Protein AF-A0A950XSL0-F1 (afdb_monomer)

Solvent-accessible surface area (backbone atoms only — not comparable to full-atom values): 6951 Å² total; per-residue (Å²): 138,83,83,81,83,80,80,68,86,77,62,70,39,74,51,75,53,70,83,86,64,52,46,35,38,38,40,38,42,70,36,77,85,45,85,96,57,61,76,88,73,63,60,53,39,33,39,41,37,40,22,84,81,56,29,34,23,40,36,40,39,40,34,64,85,73,72,36,38,37,39,37,36,24,54,71,49,18,66,32,47,90,46,97,53,40,79,65,38,66,77,38,70,66,33,55,53,58,40,48,52,53,50,55,32,56,76,72,68,48,87,52,79,65,52,48,73,51,76,94

Radius of gyration: 15.22 Å; Cα contacts (8 Å, |Δi|>4): 200; chains: 1; bounding box: 36×26×42 Å

Structure (mmCIF, N/CA/C/O backbone):
data_AF-A0A950XSL0-F1
#
_entry.id   AF-A0A950XSL0-F1
#
loop_
_atom_site.group_PDB
_atom_site.id
_atom_site.type_symbol
_atom_site.label_atom_id
_atom_site.label_alt_id
_atom_site.label_comp_id
_atom_site.label_asym_id
_atom_site.label_entity_id
_atom_site.label_seq_id
_atom_site.pdbx_PDB_ins_code
_atom_site.Cartn_x
_atom_site.Cartn_y
_atom_site.Cartn_z
_atom_site.occupancy
_atom_site.B_iso_or_equiv
_atom_site.auth_seq_id
_atom_site.auth_comp_id
_atom_site.auth_asym_id
_atom_site.auth_atom_id
_atom_site.pdbx_PDB_model_num
ATOM 1 N N . MET A 1 1 ? 18.934 1.899 -23.555 1.00 37.41 1 MET A N 1
ATOM 2 C CA . MET A 1 1 ? 18.779 3.187 -22.858 1.00 37.41 1 MET A CA 1
ATOM 3 C C . MET A 1 1 ? 17.815 3.981 -23.713 1.00 37.41 1 MET A C 1
ATOM 5 O O . MET A 1 1 ? 18.238 4.508 -24.732 1.00 37.41 1 MET A O 1
ATOM 9 N N . TYR A 1 2 ? 16.516 3.863 -23.440 1.00 38.88 2 TYR A N 1
ATOM 10 C CA . TYR A 1 2 ? 15.513 4.602 -24.199 1.00 38.88 2 TYR A CA 1
ATOM 11 C C . TYR A 1 2 ? 15.223 5.892 -23.454 1.00 38.88 2 TYR A C 1
ATOM 13 O O . TYR A 1 2 ? 14.853 5.873 -22.283 1.00 38.88 2 TYR A O 1
ATOM 21 N N . ASP A 1 3 ? 15.510 6.970 -24.167 1.00 43.84 3 ASP A N 1
ATOM 22 C CA . ASP A 1 3 ? 15.214 8.350 -23.841 1.00 43.84 3 ASP A CA 1
ATOM 23 C C . ASP A 1 3 ? 13.693 8.502 -23.759 1.00 43.84 3 ASP A C 1
ATOM 25 O O . ASP A 1 3 ? 12.991 8.324 -24.754 1.00 43.84 3 ASP A O 1
ATOM 29 N N . THR A 1 4 ? 13.171 8.775 -22.569 1.00 47.84 4 THR A N 1
ATOM 30 C CA . THR A 1 4 ? 11.837 9.358 -22.397 1.00 47.84 4 THR A CA 1
ATOM 31 C C . THR A 1 4 ? 12.033 10.850 -22.140 1.00 47.84 4 THR A C 1
ATOM 33 O O . THR A 1 4 ? 11.758 11.325 -21.041 1.00 47.84 4 THR A O 1
ATOM 36 N N . ASP A 1 5 ? 12.598 11.566 -23.115 1.00 50.69 5 ASP A N 1
ATOM 37 C CA . ASP A 1 5 ? 12.962 12.990 -22.995 1.00 50.69 5 ASP A CA 1
ATOM 38 C C . ASP A 1 5 ? 11.954 13.921 -23.690 1.00 50.69 5 ASP A C 1
ATOM 40 O O . ASP A 1 5 ? 12.258 15.053 -24.059 1.00 50.69 5 ASP A O 1
ATOM 44 N N . ASP A 1 6 ? 10.709 13.464 -23.834 1.00 49.66 6 ASP A N 1
ATOM 45 C CA . ASP A 1 6 ? 9.615 14.287 -24.363 1.00 49.66 6 ASP A CA 1
ATOM 46 C C . ASP A 1 6 ? 8.892 15.045 -23.229 1.00 49.66 6 ASP A C 1
ATOM 48 O O . ASP A 1 6 ? 8.034 15.891 -23.476 1.00 49.66 6 ASP A O 1
ATOM 52 N N . GLY A 1 7 ? 9.222 14.755 -21.961 1.00 55.59 7 GLY A N 1
ATOM 53 C CA . GLY A 1 7 ? 8.625 15.408 -20.790 1.00 55.59 7 GLY A CA 1
ATOM 54 C C . GLY A 1 7 ? 7.132 15.116 -20.581 1.00 55.59 7 GLY A C 1
ATOM 55 O O . GLY A 1 7 ? 6.514 15.710 -19.693 1.00 55.59 7 GLY A O 1
ATOM 56 N N . GLU A 1 8 ? 6.538 14.215 -21.367 1.00 64.62 8 GLU A N 1
ATOM 57 C CA . GLU A 1 8 ? 5.137 13.831 -21.224 1.00 64.62 8 GLU A CA 1
ATOM 58 C C . GLU A 1 8 ? 4.944 12.855 -20.048 1.00 64.62 8 GLU A C 1
ATOM 60 O O . GLU A 1 8 ? 5.725 11.914 -19.876 1.00 64.62 8 GLU A O 1
ATOM 65 N N . PRO A 1 9 ? 3.905 13.045 -19.211 1.00 68.38 9 PRO A N 1
ATOM 66 C CA . PRO A 1 9 ? 3.592 12.109 -18.141 1.00 68.38 9 PRO A CA 1
ATOM 67 C C . PRO A 1 9 ? 3.286 10.716 -18.702 1.00 68.38 9 PRO A C 1
ATOM 69 O O . PRO A 1 9 ? 2.314 10.538 -19.435 1.00 68.38 9 PRO A O 1
ATOM 72 N N . VAL A 1 10 ? 4.073 9.715 -18.306 1.00 73.94 10 VAL A N 1
ATOM 73 C CA . VAL A 1 10 ? 3.762 8.313 -18.602 1.00 73.94 10 VAL A CA 1
ATOM 74 C C . VAL A 1 10 ? 2.670 7.848 -17.637 1.00 73.94 10 VAL A C 1
ATOM 76 O O . VAL A 1 10 ? 2.861 7.939 -16.417 1.00 73.94 10 VAL A O 1
ATOM 79 N N . PRO A 1 11 ? 1.518 7.371 -18.135 1.00 79.31 11 PRO A N 1
ATOM 80 C CA . PRO A 1 11 ? 0.504 6.816 -17.263 1.00 79.31 11 PRO A CA 1
ATOM 81 C C . PRO A 1 11 ? 1.002 5.522 -16.615 1.00 79.31 11 PRO A C 1
ATOM 83 O O . PRO A 1 11 ? 1.470 4.605 -17.289 1.00 79.31 11 PRO A O 1
ATOM 86 N N . MET A 1 12 ? 0.843 5.449 -15.298 1.00 81.38 12 MET A N 1
ATOM 87 C CA . MET A 1 12 ? 1.159 4.268 -14.502 1.00 81.38 12 MET A CA 1
ATOM 88 C C . MET A 1 12 ? -0.132 3.663 -13.961 1.00 81.38 12 MET A C 1
ATOM 90 O O . MET A 1 12 ? -1.049 4.389 -13.572 1.00 81.38 12 MET A O 1
ATOM 94 N N . GLU A 1 13 ? -0.165 2.344 -13.887 1.00 88.44 13 GLU A N 1
ATOM 95 C CA . GLU A 1 13 ? -1.203 1.553 -13.244 1.00 88.44 13 GLU A CA 1
ATOM 96 C C . GLU A 1 13 ? -0.645 0.954 -11.948 1.00 88.44 13 GLU A C 1
ATOM 98 O O . GLU A 1 13 ? 0.539 0.624 -11.855 1.00 88.44 13 GLU A O 1
ATOM 103 N N . ILE A 1 14 ? -1.490 0.854 -10.925 1.00 92.31 14 ILE A N 1
ATOM 104 C CA . ILE A 1 14 ? -1.206 0.067 -9.727 1.00 92.31 14 ILE A CA 1
ATOM 105 C C . ILE A 1 14 ? -2.380 -0.875 -9.506 1.00 92.31 14 ILE A C 1
ATOM 107 O O . ILE A 1 14 ? -3.524 -0.437 -9.379 1.00 92.31 14 ILE A O 1
ATOM 111 N N . GLU A 1 15 ? -2.089 -2.167 -9.483 1.00 94.50 15 GLU A N 1
ATOM 112 C CA . GLU A 1 15 ? -3.078 -3.214 -9.279 1.00 94.50 15 GLU A CA 1
ATOM 113 C C . GLU A 1 15 ? -2.967 -3.750 -7.854 1.00 94.50 15 GLU A C 1
ATOM 115 O O . GLU A 1 15 ? -1.867 -3.925 -7.326 1.00 94.50 15 GLU A O 1
ATOM 120 N N . PHE A 1 16 ? -4.115 -4.021 -7.237 1.00 96.56 16 PHE A N 1
ATOM 121 C CA . PHE A 1 16 ? -4.212 -4.612 -5.910 1.00 96.56 16 PHE A CA 1
ATOM 122 C C . PHE A 1 16 ? -4.920 -5.960 -5.984 1.00 96.56 16 PHE A C 1
ATOM 124 O O . PHE A 1 16 ? -5.967 -6.092 -6.612 1.00 96.56 16 PHE A O 1
ATOM 131 N N . THR A 1 17 ? -4.398 -6.948 -5.260 1.00 97.31 17 THR A N 1
ATOM 132 C CA . THR A 1 17 ? -5.131 -8.175 -4.933 1.00 97.31 17 THR A CA 1
ATOM 133 C C . THR A 1 17 ? -5.431 -8.176 -3.439 1.00 97.31 17 THR A C 1
ATOM 135 O O . THR A 1 17 ? -4.517 -8.198 -2.610 1.00 97.31 17 THR A O 1
ATOM 138 N N . TRP A 1 18 ? -6.718 -8.137 -3.099 1.00 97.19 18 TRP A N 1
ATOM 139 C CA . TRP A 1 18 ? -7.219 -8.067 -1.728 1.00 97.19 18 TRP A CA 1
ATOM 140 C C . TRP A 1 18 ? -8.299 -9.122 -1.491 1.00 97.19 18 TRP A C 1
ATOM 142 O O . TRP A 1 18 ? -9.173 -9.326 -2.330 1.00 97.19 18 TRP A O 1
ATOM 152 N N . ASP A 1 19 ? -8.237 -9.789 -0.341 1.00 94.75 19 ASP A N 1
ATOM 153 C CA . ASP A 1 19 ? -9.098 -10.918 0.033 1.00 94.75 19 ASP A CA 1
ATOM 154 C C . ASP A 1 19 ? -10.168 -10.557 1.080 1.00 94.75 19 ASP A C 1
ATOM 156 O O . ASP A 1 19 ? -10.811 -11.442 1.645 1.00 94.75 19 ASP A O 1
ATOM 160 N N . GLY A 1 20 ? -10.356 -9.265 1.366 1.00 94.50 20 GLY A N 1
ATOM 161 C CA . GLY A 1 20 ? -11.212 -8.790 2.459 1.00 94.50 20 GLY A CA 1
ATOM 162 C C . GLY A 1 20 ? -10.482 -8.638 3.800 1.00 94.50 20 GLY A C 1
ATOM 163 O O . GLY A 1 20 ? -11.072 -8.183 4.779 1.00 94.50 20 GLY A O 1
ATOM 164 N N . GLY A 1 21 ? -9.207 -9.030 3.876 1.00 94.94 21 GLY A N 1
ATOM 165 C CA . GLY A 1 21 ? -8.405 -9.003 5.093 1.00 94.94 21 GLY A CA 1
ATOM 166 C C . GLY A 1 21 ? -7.721 -7.664 5.387 1.00 94.94 21 GLY A C 1
ATOM 167 O O . GLY A 1 21 ? -8.073 -6.601 4.885 1.00 94.94 21 GLY A O 1
ATOM 168 N N . THR A 1 22 ? -6.676 -7.724 6.215 1.00 96.56 22 THR A N 1
ATOM 169 C CA . THR A 1 22 ? -5.830 -6.559 6.560 1.00 96.56 22 THR A CA 1
ATOM 170 C C . THR A 1 22 ? -4.507 -6.552 5.798 1.00 96.56 22 THR A C 1
ATOM 172 O O . THR A 1 22 ? -3.509 -5.994 6.260 1.00 96.56 22 THR A O 1
ATOM 175 N N . THR A 1 23 ? -4.484 -7.234 4.657 1.00 97.56 23 THR A N 1
ATOM 176 C CA . THR A 1 23 ? -3.312 -7.412 3.806 1.00 97.56 23 THR A CA 1
ATOM 177 C C . THR A 1 23 ? -3.718 -7.379 2.345 1.00 97.56 23 THR A C 1
ATOM 179 O O . THR A 1 23 ? -4.743 -7.952 1.996 1.00 97.56 23 THR A O 1
ATOM 182 N N . ALA A 1 24 ? -2.897 -6.780 1.490 1.00 98.00 24 ALA A N 1
ATOM 183 C CA . ALA A 1 24 ? -3.047 -6.858 0.039 1.00 98.00 24 ALA A CA 1
ATOM 184 C C . ALA A 1 24 ? -1.674 -7.009 -0.617 1.00 98.00 24 ALA A C 1
ATOM 186 O O . ALA A 1 24 ? -0.684 -6.464 -0.119 1.00 98.00 24 ALA A O 1
ATOM 187 N N . THR A 1 25 ? -1.615 -7.721 -1.737 1.00 98.12 25 THR A N 1
ATOM 188 C CA . THR A 1 25 ? -0.468 -7.645 -2.649 1.00 98.12 25 THR A CA 1
ATOM 189 C C . THR A 1 25 ? -0.727 -6.576 -3.695 1.00 98.12 25 THR A C 1
ATOM 191 O O . THR A 1 25 ? -1.881 -6.262 -3.996 1.00 98.12 25 THR A O 1
ATOM 194 N N . TRP A 1 26 ? 0.340 -6.006 -4.237 1.00 96.69 26 TRP A N 1
ATOM 195 C CA . TRP A 1 26 ? 0.244 -4.967 -5.251 1.00 96.69 26 TRP A CA 1
ATOM 196 C C . TRP A 1 26 ? 1.389 -5.070 -6.257 1.00 96.69 26 TRP A C 1
ATOM 198 O O . TRP A 1 26 ? 2.461 -5.594 -5.942 1.00 96.69 26 TRP A O 1
ATOM 208 N N . ALA A 1 27 ? 1.151 -4.548 -7.455 1.00 94.50 27 ALA A N 1
ATOM 209 C CA . ALA A 1 27 ? 2.156 -4.364 -8.494 1.00 94.50 27 ALA A CA 1
ATOM 210 C C . ALA A 1 27 ? 1.920 -3.021 -9.193 1.00 94.50 27 ALA A C 1
ATOM 212 O O . ALA A 1 27 ? 0.772 -2.622 -9.392 1.00 94.50 27 ALA A O 1
ATOM 213 N N . GLN A 1 28 ? 2.995 -2.314 -9.534 1.00 89.94 28 GLN A N 1
ATOM 214 C CA . GLN A 1 28 ? 2.953 -1.066 -10.289 1.00 89.94 28 GLN A CA 1
ATOM 215 C C . GLN A 1 28 ? 3.599 -1.279 -11.654 1.00 89.94 28 GLN A C 1
ATOM 217 O O . GLN A 1 28 ? 4.761 -1.663 -11.719 1.00 89.94 28 GLN A O 1
ATOM 222 N N . ASP A 1 29 ? 2.900 -0.932 -12.729 1.00 86.56 29 ASP A N 1
ATOM 223 C CA . ASP A 1 29 ? 3.446 -1.019 -14.083 1.00 86.56 29 ASP A CA 1
ATOM 224 C C . ASP A 1 29 ? 3.027 0.182 -14.945 1.00 86.56 29 ASP A C 1
ATOM 226 O O . ASP A 1 29 ? 2.218 1.023 -14.543 1.00 86.56 29 ASP A O 1
ATOM 230 N N . ILE A 1 30 ? 3.609 0.296 -16.133 1.00 78.94 30 ILE A N 1
ATOM 231 C CA . ILE A 1 30 ? 3.150 1.204 -17.180 1.00 78.94 30 ILE A CA 1
ATOM 232 C C . ILE A 1 30 ? 1.757 0.750 -17.616 1.00 78.94 30 ILE A C 1
ATOM 234 O O . ILE A 1 30 ? 1.517 -0.440 -17.823 1.00 78.94 30 ILE A O 1
ATOM 238 N N . TRP A 1 31 ? 0.833 1.699 -17.792 1.00 73.38 31 TRP A N 1
ATOM 239 C CA . TRP A 1 31 ? -0.516 1.364 -18.242 1.00 73.38 31 TRP A CA 1
ATOM 240 C C . TRP A 1 31 ? -0.442 0.603 -19.577 1.00 73.38 31 TRP A C 1
ATOM 242 O O . TRP A 1 31 ? 0.122 1.099 -20.555 1.00 73.38 31 TRP A O 1
ATOM 252 N N . TRP A 1 32 ? -1.037 -0.592 -19.632 1.00 66.25 32 TRP A N 1
ATOM 253 C CA . TRP A 1 32 ? -0.996 -1.511 -20.776 1.00 66.25 32 TRP A CA 1
ATOM 254 C C . TRP A 1 32 ? -1.402 -0.899 -22.129 1.00 66.25 32 TRP A C 1
ATOM 256 O O . TRP A 1 32 ? -0.993 -1.402 -23.173 1.00 66.25 32 TRP A O 1
ATOM 266 N N . ASN A 1 33 ? -2.204 0.172 -22.132 1.00 69.31 33 ASN A N 1
ATOM 267 C CA . ASN A 1 33 ? -2.655 0.864 -23.344 1.00 69.31 33 ASN A CA 1
ATOM 268 C C . ASN A 1 33 ? -1.749 2.048 -23.741 1.00 69.31 33 ASN A C 1
ATOM 270 O O . ASN A 1 33 ? -2.136 2.891 -24.553 1.00 69.31 33 ASN A O 1
ATOM 274 N N . THR A 1 34 ? -0.556 2.155 -23.155 1.00 66.81 34 THR A N 1
ATOM 275 C CA . THR A 1 34 ? 0.411 3.196 -23.515 1.00 66.81 34 THR A CA 1
ATOM 276 C C . THR A 1 34 ? 0.978 2.903 -24.909 1.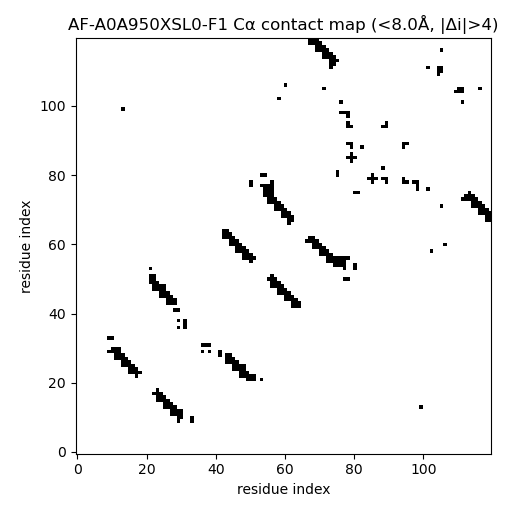00 66.81 34 THR A C 1
ATOM 278 O O . THR A 1 34 ? 1.560 1.835 -25.119 1.00 66.81 34 THR A O 1
ATOM 281 N N . PRO A 1 35 ? 0.833 3.821 -25.885 1.00 62.56 35 PRO A N 1
ATOM 282 C CA . PRO A 1 35 ? 1.361 3.620 -27.229 1.00 62.56 35 PRO A CA 1
ATOM 283 C C . PRO A 1 35 ? 2.868 3.338 -27.201 1.00 62.56 35 PRO A C 1
ATOM 285 O O . PRO A 1 35 ? 3.611 3.996 -26.479 1.00 62.56 35 PRO A O 1
ATOM 288 N N . ASN A 1 36 ? 3.324 2.389 -28.022 1.00 63.22 36 ASN A N 1
ATOM 289 C CA . ASN A 1 36 ? 4.740 2.027 -28.199 1.00 63.22 36 ASN A CA 1
ATOM 290 C C . ASN A 1 36 ? 5.461 1.436 -26.968 1.00 63.22 36 ASN A C 1
ATOM 292 O O . ASN A 1 36 ? 6.675 1.243 -27.026 1.00 63.22 36 ASN A O 1
ATOM 296 N N . GLN A 1 37 ? 4.750 1.099 -25.891 1.00 60.41 37 GLN A N 1
ATOM 297 C CA . GLN A 1 37 ? 5.303 0.378 -24.742 1.00 60.41 37 GLN A CA 1
ATOM 298 C C . GLN A 1 37 ? 4.887 -1.094 -24.825 1.00 60.41 37 GLN A C 1
ATOM 300 O O . GLN A 1 37 ? 3.718 -1.405 -25.045 1.00 60.41 37 GLN A O 1
ATOM 305 N N . SER A 1 38 ? 5.844 -2.015 -24.694 1.00 56.66 38 SER A N 1
ATOM 306 C CA . SER A 1 38 ? 5.544 -3.445 -24.572 1.00 56.66 38 SER A CA 1
ATOM 307 C C . SER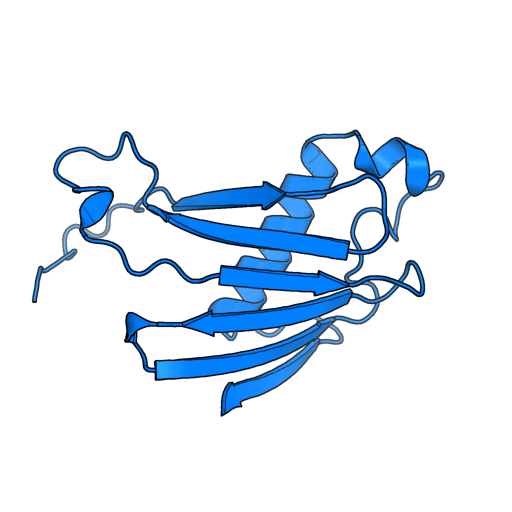 A 1 38 ? 5.350 -3.776 -23.092 1.00 56.66 38 SER A C 1
ATOM 309 O O . SER A 1 38 ? 6.330 -3.680 -22.351 1.00 56.66 38 SER A O 1
ATOM 311 N N . PRO A 1 39 ? 4.162 -4.236 -22.655 1.00 53.03 39 PRO A N 1
ATOM 312 C CA . PRO A 1 39 ? 3.946 -4.689 -21.276 1.00 53.03 39 PRO A CA 1
ATOM 313 C C . PRO A 1 39 ? 4.868 -5.851 -20.880 1.00 53.03 39 PRO A C 1
ATOM 315 O O . PRO A 1 39 ? 5.149 -6.066 -19.715 1.00 53.03 39 PRO A O 1
ATOM 318 N N . ALA A 1 40 ? 5.381 -6.607 -21.857 1.00 53.03 40 ALA A N 1
ATOM 319 C CA . ALA A 1 40 ? 6.331 -7.693 -21.619 1.00 53.03 40 ALA A CA 1
ATOM 320 C C . ALA A 1 40 ? 7.781 -7.211 -21.402 1.00 53.03 40 ALA A C 1
ATOM 322 O O . ALA A 1 40 ? 8.688 -8.037 -21.315 1.00 53.03 40 ALA A O 1
ATOM 323 N N . SER A 1 41 ? 8.022 -5.896 -21.401 1.00 57.53 41 SER A N 1
ATOM 324 C CA . SER A 1 41 ? 9.353 -5.299 -21.252 1.00 57.53 41 SER A CA 1
ATOM 325 C C . SER A 1 41 ? 9.568 -4.607 -19.901 1.00 57.53 41 SER A C 1
ATOM 327 O O . SER A 1 41 ? 10.624 -4.000 -19.721 1.00 57.53 41 SER A O 1
ATOM 329 N N . SER A 1 42 ? 8.602 -4.672 -18.983 1.00 65.56 42 SER A N 1
ATOM 330 C CA . SER A 1 42 ? 8.708 -4.131 -17.628 1.00 65.56 42 SER A CA 1
ATOM 331 C C . SER A 1 42 ? 9.161 -5.210 -16.638 1.00 65.56 42 SER A C 1
ATOM 333 O O . SER A 1 42 ? 8.783 -6.379 -16.746 1.00 65.56 42 SER A O 1
ATOM 335 N N . ALA A 1 43 ? 9.970 -4.822 -15.649 1.00 74.50 43 ALA A N 1
ATOM 336 C CA . ALA A 1 43 ? 10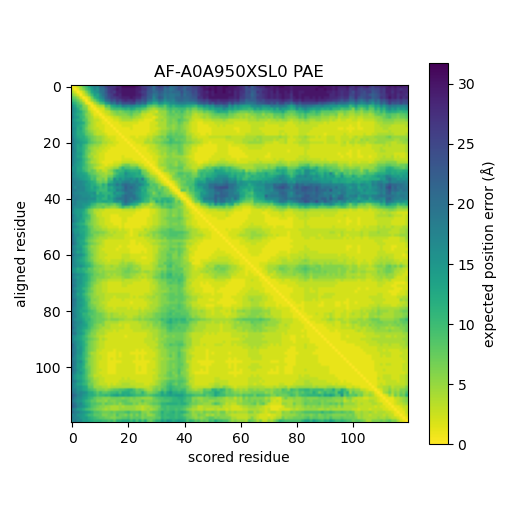.135 -5.579 -14.412 1.00 74.50 43 ALA A CA 1
ATOM 337 C C . ALA A 1 43 ? 9.464 -4.770 -13.284 1.00 74.50 43 ALA A C 1
ATOM 339 O O . ALA A 1 43 ? 10.134 -4.024 -12.563 1.00 74.50 43 ALA A O 1
ATOM 340 N N . PRO A 1 44 ? 8.120 -4.824 -13.197 1.00 84.94 44 PRO A N 1
ATOM 341 C CA . PRO A 1 44 ? 7.351 -3.887 -12.392 1.00 84.94 44 PRO A CA 1
ATOM 342 C C . PRO A 1 44 ? 7.726 -3.980 -10.909 1.00 84.94 44 PRO A C 1
ATOM 344 O O . PRO A 1 44 ? 7.900 -5.090 -10.398 1.00 84.94 44 PRO A O 1
ATOM 347 N N . PRO A 1 45 ? 7.807 -2.850 -10.183 1.00 90.94 45 PRO A N 1
ATOM 348 C CA . PRO A 1 45 ? 7.788 -2.863 -8.729 1.00 90.94 45 PRO A CA 1
ATOM 349 C C . PRO A 1 45 ? 6.587 -3.648 -8.203 1.00 90.94 45 PRO A C 1
ATOM 351 O O . PRO A 1 45 ? 5.453 -3.424 -8.633 1.00 90.94 45 PRO A O 1
ATOM 354 N N . TYR A 1 46 ? 6.811 -4.527 -7.233 1.00 95.44 46 TYR A N 1
ATOM 355 C CA . TYR A 1 46 ? 5.738 -5.281 -6.587 1.00 95.44 46 TYR A CA 1
ATOM 356 C C . TYR A 1 46 ? 5.995 -5.452 -5.099 1.00 95.44 46 TYR A C 1
ATOM 358 O O . TYR A 1 46 ? 7.095 -5.213 -4.596 1.00 95.44 46 TYR A O 1
ATOM 366 N N . GLY A 1 47 ? 4.968 -5.889 -4.378 1.00 96.75 47 GLY A N 1
ATOM 367 C CA . GLY A 1 47 ? 5.111 -6.167 -2.965 1.00 96.75 47 GLY A CA 1
ATOM 368 C C . GLY A 1 47 ? 3.815 -6.516 -2.260 1.00 96.75 47 GLY A C 1
ATOM 369 O O . GLY A 1 47 ? 2.822 -6.943 -2.854 1.00 96.75 47 GLY A O 1
ATOM 370 N N . TRP A 1 48 ? 3.836 -6.326 -0.946 1.00 97.94 48 TRP A N 1
ATOM 371 C CA . TRP A 1 48 ? 2.673 -6.506 -0.090 1.00 97.94 48 TRP A CA 1
ATOM 372 C C . TRP A 1 48 ? 2.543 -5.351 0.889 1.00 97.94 48 TRP A C 1
ATOM 374 O O . TRP A 1 48 ? 3.512 -4.671 1.230 1.00 97.94 48 TRP A O 1
ATOM 384 N N . ALA A 1 49 ? 1.320 -5.130 1.349 1.00 97.94 49 ALA A N 1
ATOM 385 C CA . ALA A 1 49 ? 1.020 -4.193 2.408 1.00 97.94 49 ALA A CA 1
ATOM 386 C C . ALA A 1 49 ? 0.170 -4.861 3.490 1.00 97.94 49 ALA A C 1
ATOM 388 O O . ALA A 1 49 ? -0.635 -5.748 3.208 1.00 97.94 49 ALA A O 1
ATOM 389 N N . SER A 1 50 ? 0.369 -4.446 4.739 1.00 97.94 50 SER A N 1
ATOM 390 C CA . SER A 1 50 ? -0.308 -4.984 5.919 1.00 97.94 50 SER A CA 1
ATOM 391 C C . SER A 1 50 ? -0.690 -3.863 6.878 1.00 97.94 50 SER A C 1
ATOM 393 O O . SER A 1 50 ? 0.169 -3.090 7.302 1.00 97.94 50 SER A O 1
ATOM 395 N N . TRP A 1 51 ? -1.952 -3.836 7.300 1.00 96.94 51 TRP A N 1
ATOM 396 C CA . TRP A 1 51 ? -2.520 -2.864 8.241 1.00 96.94 51 TRP A CA 1
ATOM 397 C C . TRP A 1 51 ? -3.274 -3.548 9.388 1.00 96.94 51 TRP A C 1
ATOM 399 O O . TRP A 1 51 ? -4.389 -3.186 9.757 1.00 96.94 51 TRP A O 1
ATOM 409 N N . ARG A 1 52 ? -2.654 -4.565 9.999 1.00 95.06 52 ARG A N 1
ATOM 410 C CA . ARG A 1 52 ? -3.262 -5.385 11.068 1.00 95.06 52 ARG A CA 1
ATOM 411 C C . ARG A 1 52 ? -3.795 -4.599 12.268 1.00 95.06 52 ARG A C 1
ATOM 413 O O . ARG A 1 52 ? -4.721 -5.063 12.921 1.00 95.06 52 ARG A O 1
ATOM 420 N N . ASN A 1 53 ? -3.214 -3.439 12.578 1.00 92.81 53 ASN A N 1
ATOM 421 C CA . ASN A 1 53 ? -3.682 -2.578 13.669 1.00 92.81 53 ASN A CA 1
ATOM 422 C C . ASN A 1 53 ? -4.777 -1.580 13.234 1.00 92.81 53 ASN A C 1
ATOM 424 O O . ASN A 1 53 ? -5.152 -0.728 14.035 1.00 92.81 53 ASN A O 1
ATOM 428 N N . ARG A 1 54 ? -5.256 -1.672 11.982 1.00 92.81 54 ARG A N 1
ATOM 429 C CA . ARG A 1 54 ? -6.267 -0.808 11.345 1.00 92.81 54 ARG A CA 1
ATOM 430 C C . ARG A 1 54 ? -5.921 0.689 11.298 1.00 92.81 54 ARG A C 1
ATOM 432 O O . ARG A 1 54 ? -6.783 1.504 10.999 1.00 92.81 54 ARG A O 1
ATOM 439 N N . LYS A 1 55 ? -4.673 1.062 11.588 1.00 94.75 55 LYS A N 1
ATOM 440 C CA . LYS A 1 55 ? -4.240 2.463 11.676 1.00 94.75 55 LYS A CA 1
ATOM 441 C C . LYS A 1 55 ? -2.990 2.731 10.855 1.00 94.75 55 LYS A C 1
ATOM 443 O O . LYS A 1 55 ? -2.961 3.638 10.035 1.00 94.75 55 LYS A O 1
ATOM 448 N N . ASP A 1 56 ? -1.955 1.938 11.071 1.00 96.56 56 ASP A N 1
ATOM 449 C CA . ASP A 1 56 ? -0.690 2.072 10.368 1.00 96.56 56 ASP A CA 1
ATOM 450 C C . ASP A 1 56 ? -0.628 1.047 9.245 1.00 96.56 56 ASP A C 1
ATOM 452 O O . ASP A 1 56 ? -1.229 -0.026 9.333 1.00 96.56 56 ASP A O 1
ATOM 456 N N . VAL A 1 57 ? 0.165 1.345 8.222 1.00 97.38 57 VAL A N 1
ATOM 457 C CA . VAL A 1 57 ? 0.501 0.368 7.187 1.00 97.38 57 VAL A CA 1
ATOM 458 C C . VAL A 1 57 ? 1.993 0.079 7.196 1.00 97.38 57 VAL A C 1
ATOM 460 O O . VAL A 1 57 ? 2.812 0.986 7.341 1.00 97.38 57 VAL A O 1
ATOM 463 N N . LEU A 1 58 ? 2.333 -1.197 7.040 1.00 97.69 58 LEU A N 1
ATOM 464 C CA . LEU A 1 58 ? 3.654 -1.661 6.641 1.00 97.69 58 LEU A CA 1
ATOM 465 C C . LEU A 1 58 ? 3.582 -2.093 5.177 1.00 97.69 58 LEU A C 1
ATOM 467 O O . LEU A 1 58 ? 2.740 -2.916 4.831 1.00 97.69 58 LEU A O 1
ATOM 471 N N . ILE A 1 59 ? 4.462 -1.547 4.351 1.00 97.06 59 ILE A N 1
ATOM 472 C CA . ILE A 1 59 ? 4.622 -1.849 2.931 1.00 97.06 59 ILE A CA 1
ATOM 473 C C . ILE A 1 59 ? 5.992 -2.500 2.783 1.00 97.06 59 ILE A C 1
ATOM 475 O O . ILE A 1 59 ? 6.979 -1.932 3.242 1.00 97.06 59 ILE A O 1
ATOM 479 N N . ALA A 1 60 ? 6.061 -3.660 2.147 1.00 96.75 60 ALA A N 1
ATOM 480 C CA . ALA A 1 60 ? 7.308 -4.246 1.672 1.00 96.75 60 ALA A CA 1
ATOM 481 C C . ALA A 1 60 ? 7.294 -4.241 0.145 1.00 96.75 60 ALA A C 1
ATOM 483 O O . ALA A 1 60 ? 6.229 -4.429 -0.449 1.00 96.75 60 ALA A O 1
ATOM 484 N N . TYR A 1 61 ? 8.448 -4.008 -0.471 1.00 94.88 61 TYR A N 1
ATOM 485 C CA . TYR A 1 61 ? 8.571 -3.880 -1.918 1.00 94.88 61 TYR A CA 1
ATOM 486 C C . TYR A 1 61 ? 9.872 -4.475 -2.446 1.00 94.88 61 TYR A C 1
ATOM 488 O O . TYR A 1 61 ? 10.895 -4.489 -1.755 1.00 94.88 61 TYR A O 1
ATOM 496 N N . GLU A 1 62 ? 9.816 -4.884 -3.706 1.00 94.12 62 GLU A N 1
ATOM 497 C CA . GLU A 1 62 ? 10.954 -5.273 -4.532 1.00 94.12 62 GLU A CA 1
ATOM 498 C C . GLU A 1 62 ? 10.963 -4.383 -5.785 1.00 94.12 62 GLU A C 1
ATOM 500 O O . GLU A 1 62 ? 9.911 -4.092 -6.364 1.00 94.12 62 GLU A O 1
ATOM 505 N N . LEU A 1 63 ? 12.148 -3.913 -6.176 1.00 90.19 63 LEU A N 1
ATOM 506 C CA . LEU A 1 63 ? 12.417 -3.142 -7.392 1.00 90.19 63 LEU A CA 1
ATOM 507 C C . LEU A 1 63 ? 13.360 -3.979 -8.272 1.00 90.19 63 LEU A C 1
ATOM 509 O O . LEU A 1 63 ? 14.578 -3.793 -8.194 1.00 90.19 63 LEU A O 1
ATOM 513 N N . PRO A 1 64 ? 12.834 -4.916 -9.085 1.00 86.69 64 PRO A N 1
ATOM 514 C CA . PRO A 1 64 ? 13.658 -5.923 -9.756 1.00 86.69 64 PRO A CA 1
ATOM 515 C C . PRO A 1 64 ? 14.728 -5.327 -10.676 1.00 86.69 64 PRO A C 1
ATOM 517 O O . PRO A 1 64 ? 15.864 -5.793 -10.680 1.00 86.69 64 PRO A O 1
ATOM 520 N N . ASP A 1 65 ? 14.399 -4.249 -11.394 1.00 84.94 65 ASP A N 1
ATOM 521 C CA . ASP A 1 65 ? 15.335 -3.555 -12.292 1.00 84.94 65 ASP A CA 1
ATOM 522 C C . ASP A 1 65 ? 16.529 -2.915 -11.568 1.00 84.94 65 ASP A C 1
ATOM 524 O O . ASP A 1 65 ? 17.554 -2.624 -12.187 1.00 84.94 65 ASP A O 1
ATOM 528 N N . LEU A 1 66 ? 16.400 -2.676 -10.262 1.00 84.75 66 LEU A N 1
ATOM 529 C CA . LEU A 1 66 ? 17.435 -2.064 -9.434 1.00 84.75 66 LEU A CA 1
ATOM 530 C C . LEU A 1 66 ? 18.107 -3.063 -8.487 1.00 84.75 66 LEU A C 1
ATOM 532 O O . LEU A 1 66 ? 19.059 -2.673 -7.817 1.00 84.75 66 LEU A O 1
ATOM 536 N N . ASP A 1 67 ? 17.624 -4.3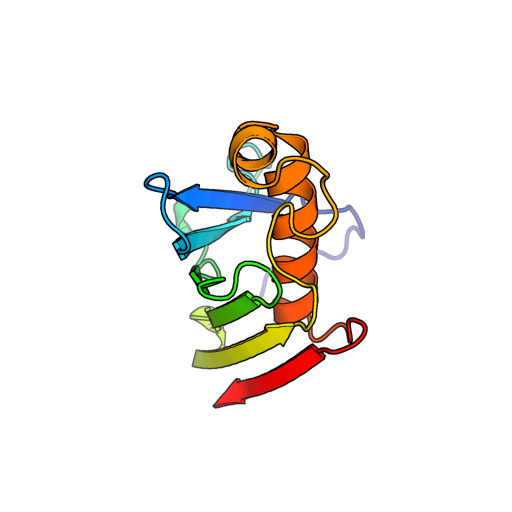09 -8.423 1.00 87.44 67 ASP A N 1
ATOM 537 C CA . ASP A 1 67 ? 18.013 -5.299 -7.406 1.00 87.44 67 ASP A CA 1
ATOM 538 C C . ASP A 1 67 ? 17.893 -4.736 -5.972 1.00 87.44 67 ASP A C 1
ATOM 540 O O . ASP A 1 67 ? 18.723 -4.991 -5.104 1.00 87.4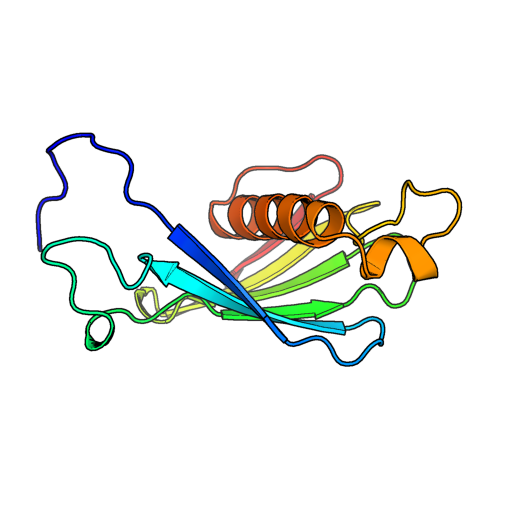4 67 ASP A O 1
ATOM 544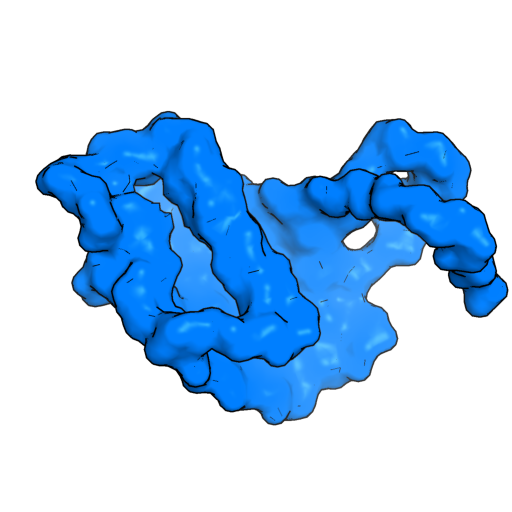 N N . VAL A 1 68 ? 16.868 -3.904 -5.737 1.00 88.25 68 VAL A N 1
ATOM 545 C CA . VAL A 1 68 ? 16.618 -3.240 -4.447 1.00 88.25 68 VAL A CA 1
ATOM 546 C C . VAL A 1 68 ? 15.377 -3.826 -3.802 1.00 88.25 68 VAL A C 1
ATOM 548 O O . VAL A 1 68 ? 14.305 -3.849 -4.405 1.00 88.25 68 VAL A O 1
ATOM 551 N N . ASN A 1 69 ? 15.496 -4.186 -2.527 1.00 93.00 69 ASN A N 1
ATOM 552 C CA . ASN A 1 69 ? 14.361 -4.579 -1.698 1.00 93.00 69 ASN A CA 1
ATOM 553 C C . ASN A 1 69 ? 14.222 -3.615 -0.524 1.00 93.00 69 ASN A C 1
ATOM 555 O O . ASN A 1 69 ? 15.195 -3.010 -0.069 1.00 93.00 69 ASN A O 1
ATOM 559 N N . GLY A 1 70 ? 13.017 -3.456 0.005 1.00 93.75 70 GLY A N 1
ATOM 560 C CA . GL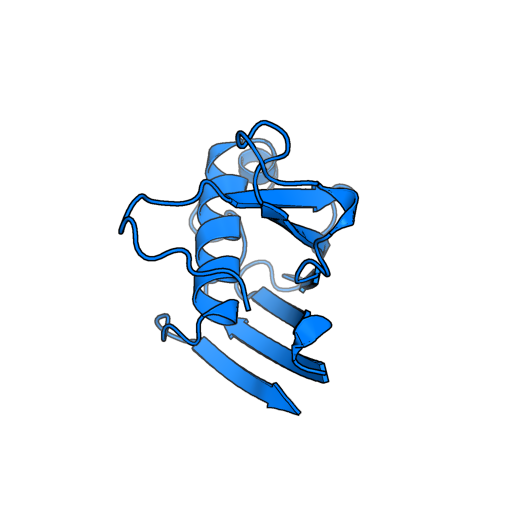Y A 1 70 ? 12.825 -2.536 1.113 1.00 93.75 70 GLY A CA 1
ATOM 561 C C . GLY A 1 70 ? 11.474 -2.629 1.785 1.00 93.75 70 GLY A C 1
ATOM 562 O O . GLY A 1 70 ? 10.611 -3.439 1.442 1.00 93.75 70 GLY A O 1
ATOM 563 N N . TRP A 1 71 ? 11.309 -1.776 2.786 1.00 95.81 71 TRP A N 1
ATOM 564 C CA . TRP A 1 71 ? 10.041 -1.588 3.462 1.00 95.81 71 TRP A CA 1
ATOM 565 C C . TRP A 1 71 ? 9.839 -0.134 3.878 1.00 95.81 71 TRP A C 1
ATOM 567 O O . TRP A 1 71 ? 10.787 0.619 4.104 1.00 95.81 71 TRP A O 1
ATOM 577 N N . ALA A 1 72 ? 8.574 0.243 4.021 1.00 95.56 72 ALA A N 1
ATOM 578 C CA . ALA A 1 72 ? 8.140 1.505 4.592 1.00 95.56 72 ALA A CA 1
ATOM 579 C C . ALA A 1 72 ? 6.984 1.265 5.567 1.00 95.56 72 ALA A C 1
ATOM 581 O O . ALA A 1 72 ? 6.031 0.551 5.263 1.00 95.56 72 ALA A O 1
ATOM 582 N N . ARG A 1 73 ? 7.049 1.874 6.747 1.00 96.19 73 ARG A N 1
ATOM 583 C CA . ARG A 1 73 ? 5.921 1.999 7.670 1.00 96.19 73 ARG A CA 1
ATOM 584 C C . ARG A 1 73 ? 5.398 3.424 7.602 1.00 96.19 73 ARG A C 1
ATOM 586 O O . ARG A 1 73 ? 6.190 4.353 7.718 1.00 96.19 73 ARG A O 1
ATOM 593 N N . ILE A 1 74 ? 4.086 3.588 7.480 1.00 95.69 74 ILE A N 1
ATOM 594 C CA . ILE A 1 74 ? 3.418 4.894 7.495 1.00 95.69 74 ILE A CA 1
ATOM 595 C C . ILE A 1 74 ? 2.420 4.902 8.655 1.00 95.69 74 ILE A C 1
ATOM 597 O O . ILE A 1 74 ? 1.441 4.146 8.651 1.00 95.69 74 ILE A O 1
ATOM 601 N N . GLU A 1 75 ? 2.678 5.735 9.662 1.00 95.00 75 GLU A N 1
ATOM 602 C CA . GLU A 1 75 ? 1.752 5.947 10.780 1.00 95.00 75 GLU A CA 1
ATOM 603 C C . GLU A 1 75 ? 0.455 6.608 10.298 1.00 95.00 75 GLU A C 1
ATOM 605 O O . GLU A 1 75 ? 0.494 7.582 9.548 1.00 95.00 75 GLU A O 1
ATOM 610 N N . GLY A 1 76 ? -0.707 6.067 10.683 1.00 93.88 76 GLY A N 1
ATOM 611 C CA . GLY A 1 76 ? -1.992 6.527 10.123 1.00 93.88 76 GLY A CA 1
ATOM 612 C C . GLY A 1 76 ? -2.133 6.274 8.611 1.00 93.88 76 GLY A C 1
ATOM 613 O O . GLY A 1 76 ? -2.960 6.886 7.938 1.00 93.88 76 GLY A O 1
ATOM 614 N N . GLY A 1 77 ? -1.267 5.431 8.042 1.00 94.12 77 GLY A N 1
ATOM 615 C CA . GLY A 1 77 ? -1.201 5.174 6.611 1.00 94.12 77 GLY A CA 1
ATOM 616 C C . GLY A 1 77 ? -2.142 4.081 6.115 1.00 94.12 77 GLY A C 1
ATOM 617 O O . GLY A 1 77 ? -2.227 3.907 4.898 1.00 94.12 77 GLY A O 1
ATOM 618 N N . ALA A 1 78 ? -2.830 3.363 7.009 1.00 96.50 78 ALA A N 1
ATOM 619 C CA . ALA A 1 78 ? -3.742 2.292 6.623 1.00 96.50 78 ALA A CA 1
ATOM 620 C C . ALA A 1 78 ? -4.851 2.800 5.678 1.00 96.50 78 ALA A C 1
ATOM 622 O O . ALA A 1 78 ? -5.240 3.974 5.740 1.00 96.50 78 ALA A O 1
ATOM 623 N N . PRO A 1 79 ? -5.336 1.948 4.760 1.00 95.88 79 PRO A N 1
ATOM 624 C CA . PRO A 1 79 ? -6.495 2.292 3.951 1.00 95.88 79 PRO A CA 1
ATOM 625 C C . PRO A 1 79 ? -7.710 2.486 4.868 1.00 95.88 79 PRO A C 1
ATOM 627 O O . PRO A 1 79 ? -7.853 1.784 5.869 1.00 95.88 79 PRO A O 1
ATOM 630 N N . ALA A 1 80 ? -8.535 3.485 4.549 1.00 94.50 80 ALA A N 1
ATOM 631 C CA . ALA A 1 80 ? -9.760 3.829 5.274 1.00 94.50 80 ALA A CA 1
ATOM 632 C C . ALA A 1 80 ? -9.617 4.123 6.789 1.00 94.50 80 ALA A C 1
ATOM 634 O O . ALA A 1 80 ? -10.615 4.204 7.499 1.00 94.50 80 ALA A O 1
ATOM 635 N N . SER A 1 81 ? -8.404 4.334 7.317 1.00 92.69 81 SER A N 1
ATOM 636 C CA . SER A 1 81 ? -8.197 4.543 8.764 1.00 92.69 81 SER A CA 1
ATOM 637 C C . SER A 1 81 ? -8.769 5.850 9.316 1.00 92.69 81 SER A C 1
ATOM 639 O O . SER A 1 81 ? -8.869 6.017 10.529 1.00 92.69 81 SER A O 1
ATOM 641 N N . ASP A 1 82 ? -9.066 6.801 8.438 1.00 90.44 82 ASP A N 1
ATOM 642 C CA . ASP A 1 82 ? -9.658 8.104 8.740 1.00 90.44 82 ASP A CA 1
ATOM 643 C C . ASP A 1 82 ? -11.182 8.131 8.536 1.00 90.44 82 ASP A C 1
ATOM 645 O O . ASP A 1 82 ? -11.798 9.189 8.664 1.00 90.44 82 ASP A O 1
ATOM 649 N N . LYS A 1 83 ? -11.788 6.986 8.210 1.00 90.81 83 LYS A N 1
ATOM 650 C CA . LYS A 1 83 ? -13.218 6.850 7.930 1.00 90.81 83 LYS A CA 1
ATOM 651 C C . LYS A 1 83 ? -13.985 6.433 9.180 1.00 90.81 83 LYS A C 1
ATOM 653 O O . LYS A 1 83 ? -13.460 5.724 10.036 1.00 90.81 83 LYS A O 1
ATOM 658 N N . ASP A 1 84 ? -15.247 6.851 9.249 1.00 90.31 84 ASP A N 1
ATOM 659 C CA . ASP A 1 84 ? -16.150 6.497 10.351 1.00 90.31 84 ASP A CA 1
ATOM 660 C C . ASP A 1 84 ? -16.469 4.991 10.372 1.00 90.31 84 ASP A C 1
ATOM 662 O O . ASP A 1 84 ? -16.548 4.395 11.447 1.00 90.31 84 ASP A O 1
ATOM 666 N N . ASP A 1 85 ? -16.592 4.373 9.190 1.00 92.50 85 ASP A N 1
ATOM 667 C CA . ASP A 1 85 ? -16.692 2.922 9.003 1.00 92.50 85 ASP A CA 1
ATOM 668 C C . ASP A 1 85 ? -15.553 2.430 8.090 1.00 92.50 85 ASP A C 1
ATOM 670 O O . ASP A 1 85 ? -15.682 2.431 6.862 1.00 92.50 85 ASP A O 1
ATOM 674 N N . PRO A 1 86 ? -14.400 2.047 8.671 1.00 89.56 86 PRO A N 1
ATOM 675 C CA . PRO A 1 86 ? -13.260 1.587 7.893 1.00 89.56 86 PRO A CA 1
ATOM 676 C C . PRO A 1 86 ? -13.531 0.311 7.098 1.00 89.56 86 PRO A C 1
ATOM 678 O O . PRO A 1 86 ? -12.897 0.122 6.068 1.00 89.56 86 PRO A O 1
ATOM 681 N N . ASP A 1 87 ? -14.427 -0.568 7.561 1.00 90.75 87 ASP A N 1
ATOM 682 C CA . ASP A 1 87 ? -14.648 -1.867 6.919 1.00 90.75 87 ASP A CA 1
ATOM 683 C C . ASP A 1 87 ? -15.519 -1.703 5.650 1.00 90.75 87 ASP A C 1
ATOM 685 O O . ASP A 1 87 ? -15.231 -2.341 4.635 1.00 90.75 87 ASP A O 1
ATOM 689 N N . ASP A 1 88 ? -16.515 -0.805 5.657 1.00 94.44 88 ASP A N 1
ATOM 690 C CA . ASP A 1 88 ? -17.318 -0.467 4.463 1.00 94.44 88 ASP A CA 1
ATOM 691 C C . ASP A 1 88 ? -16.526 0.380 3.452 1.00 94.44 88 ASP A C 1
ATOM 693 O O . ASP A 1 88 ? -16.529 0.108 2.250 1.00 94.44 88 ASP A O 1
ATOM 697 N N . ALA A 1 89 ? -15.736 1.342 3.939 1.00 95.31 89 ALA A N 1
ATOM 698 C CA . ALA A 1 89 ? -14.939 2.220 3.084 1.00 95.31 89 ALA A CA 1
ATOM 699 C C . ALA A 1 89 ? -13.866 1.478 2.263 1.00 95.31 89 ALA A C 1
ATOM 701 O O . ALA A 1 89 ? -13.398 1.997 1.249 1.00 95.31 89 ALA A O 1
ATOM 702 N N . MET A 1 90 ? -13.482 0.254 2.641 1.00 95.88 90 MET A N 1
ATOM 703 C CA . MET A 1 90 ? -12.607 -0.597 1.822 1.00 95.88 90 MET A CA 1
ATOM 704 C C . MET A 1 90 ? -13.241 -1.016 0.485 1.00 95.88 90 MET A C 1
ATOM 706 O O . MET A 1 90 ? -12.514 -1.393 -0.434 1.00 95.88 90 MET A O 1
ATOM 710 N N . TYR A 1 91 ? -14.567 -0.953 0.350 1.00 95.62 91 TYR A N 1
ATOM 711 C CA . TYR A 1 91 ? -15.269 -1.233 -0.906 1.00 95.62 91 TYR A CA 1
ATOM 712 C C . TYR A 1 91 ? -15.417 0.011 -1.797 1.00 95.62 91 TYR A C 1
ATOM 714 O O . TYR A 1 91 ? -15.849 -0.108 -2.946 1.00 95.62 91 TYR A O 1
ATOM 722 N N . GLU A 1 92 ? -15.020 1.191 -1.310 1.00 95.94 92 GLU A N 1
ATOM 723 C CA . GLU A 1 92 ? -14.987 2.427 -2.093 1.00 95.94 92 GLU A CA 1
ATOM 724 C C . GLU A 1 92 ? -13.722 2.473 -2.974 1.00 95.94 92 GLU A C 1
ATOM 726 O O . GLU A 1 92 ? -12.602 2.342 -2.462 1.00 95.94 92 GLU A O 1
ATOM 731 N N . PRO A 1 93 ? -13.842 2.700 -4.297 1.00 95.25 93 PRO A N 1
ATOM 732 C CA . PRO A 1 93 ? -12.684 2.832 -5.183 1.00 95.25 93 PRO A CA 1
ATOM 733 C C . PRO A 1 93 ? -11.698 3.924 -4.747 1.00 95.25 93 PRO A C 1
ATOM 735 O O . PRO A 1 93 ? -10.484 3.757 -4.891 1.00 95.25 93 PRO A O 1
ATOM 738 N N . GLU A 1 94 ? -12.192 5.030 -4.184 1.00 95.94 94 GLU A N 1
ATOM 739 C CA . GLU A 1 94 ? -11.360 6.139 -3.711 1.00 95.94 94 GLU A CA 1
ATOM 740 C C . GLU A 1 94 ? -10.352 5.703 -2.639 1.00 95.94 94 GLU A C 1
ATOM 742 O O . GLU A 1 94 ? -9.218 6.187 -2.636 1.00 95.94 94 GLU A O 1
ATOM 747 N N . THR A 1 95 ? -10.718 4.751 -1.774 1.00 96.50 95 THR A N 1
ATOM 748 C CA . THR A 1 95 ? -9.824 4.217 -0.736 1.00 96.50 95 THR A CA 1
ATOM 749 C C . THR A 1 95 ? -8.574 3.596 -1.351 1.00 96.50 95 THR A C 1
ATOM 751 O O . THR A 1 95 ? -7.457 3.854 -0.894 1.00 96.50 95 THR A O 1
ATOM 754 N N . TRP A 1 96 ? -8.739 2.831 -2.429 1.00 96.44 96 TRP A N 1
ATOM 755 C CA . TRP A 1 96 ? -7.635 2.179 -3.135 1.00 96.44 96 TRP A CA 1
ATOM 756 C C . TRP A 1 96 ? -6.781 3.164 -3.925 1.00 96.44 96 TRP A C 1
ATOM 758 O O . TRP A 1 96 ? -5.558 3.026 -3.957 1.00 96.44 96 TRP A O 1
ATOM 768 N N . VAL A 1 97 ? -7.394 4.204 -4.496 1.00 95.25 97 VAL A N 1
ATOM 769 C CA . VAL A 1 97 ? -6.662 5.284 -5.173 1.00 95.25 97 VAL A CA 1
ATOM 770 C C . VAL A 1 97 ? -5.760 6.030 -4.189 1.00 95.25 97 VAL A C 1
ATOM 772 O O . VAL A 1 97 ? -4.569 6.212 -4.456 1.00 95.25 97 VAL A O 1
ATOM 775 N N . GLU A 1 98 ? -6.289 6.439 -3.034 1.00 95.44 98 GLU A N 1
ATOM 776 C CA . GLU A 1 98 ? -5.492 7.123 -2.009 1.00 95.44 98 GLU A CA 1
ATOM 777 C C . GLU A 1 98 ? -4.416 6.211 -1.421 1.00 95.44 98 GLU A C 1
ATOM 779 O O . GLU A 1 98 ? -3.287 6.646 -1.172 1.00 95.44 98 GLU A O 1
ATOM 784 N N . PHE A 1 99 ? -4.721 4.926 -1.255 1.00 96.56 99 PHE A N 1
ATOM 785 C CA . PHE A 1 99 ? -3.738 3.958 -0.798 1.00 96.56 99 PHE A CA 1
ATOM 786 C C . PHE A 1 99 ? -2.605 3.750 -1.814 1.00 96.56 99 PHE A C 1
ATOM 788 O O . PHE A 1 99 ? -1.428 3.775 -1.442 1.00 96.56 99 PHE A O 1
ATOM 795 N N . GLY A 1 100 ? -2.929 3.662 -3.106 1.00 95.50 100 GLY A N 1
ATOM 796 C CA . GLY A 1 100 ? -1.947 3.578 -4.187 1.00 95.50 100 GLY A CA 1
ATOM 797 C C . GLY A 1 100 ? -1.016 4.786 -4.243 1.00 95.50 100 GLY A C 1
ATOM 798 O O . GLY A 1 100 ? 0.196 4.618 -4.374 1.00 95.50 100 GLY A O 1
ATOM 799 N N . LYS A 1 101 ? -1.534 6.003 -4.030 1.00 93.62 101 LYS A N 1
ATOM 800 C CA . LYS A 1 101 ? -0.696 7.214 -3.933 1.00 93.62 101 LYS A CA 1
ATOM 801 C C . LYS A 1 101 ? 0.344 7.110 -2.815 1.00 93.62 101 LYS A C 1
ATOM 803 O O . LYS A 1 101 ? 1.490 7.510 -3.022 1.00 93.62 101 LYS A O 1
ATOM 808 N N . LYS A 1 102 ? -0.025 6.556 -1.652 1.00 94.75 102 LYS A N 1
ATOM 809 C CA . LYS A 1 102 ? 0.907 6.350 -0.526 1.00 94.75 102 LYS A CA 1
ATOM 810 C C . LYS A 1 102 ? 2.006 5.344 -0.881 1.00 94.75 102 LYS A C 1
ATOM 812 O O . LYS A 1 102 ? 3.171 5.607 -0.589 1.00 94.75 102 LYS A O 1
ATOM 817 N N . ILE A 1 103 ? 1.659 4.238 -1.545 1.00 94.38 103 ILE A N 1
ATOM 818 C CA . ILE A 1 103 ? 2.637 3.238 -2.007 1.00 94.38 103 ILE A CA 1
ATOM 819 C C . ILE A 1 103 ? 3.606 3.862 -3.013 1.00 94.38 103 ILE A C 1
ATOM 821 O O . ILE A 1 103 ? 4.815 3.803 -2.808 1.00 94.38 103 ILE A O 1
ATOM 825 N N . VAL A 1 104 ? 3.102 4.544 -4.044 1.00 91.44 104 VAL A N 1
ATOM 826 C CA . VAL A 1 104 ? 3.953 5.198 -5.055 1.00 91.44 104 VAL A CA 1
ATOM 827 C C . VAL A 1 104 ? 4.868 6.253 -4.426 1.00 91.44 104 VAL A C 1
ATOM 829 O O . VAL A 1 104 ? 6.028 6.377 -4.818 1.00 91.44 104 VAL A O 1
ATOM 832 N N . ALA A 1 105 ? 4.384 7.002 -3.432 1.00 90.00 105 ALA A N 1
ATOM 833 C CA . ALA A 1 105 ? 5.221 7.939 -2.688 1.00 90.00 105 ALA A CA 1
ATOM 834 C C . ALA A 1 105 ? 6.353 7.226 -1.928 1.00 90.00 105 ALA A C 1
ATOM 836 O O . ALA A 1 105 ? 7.497 7.674 -2.014 1.00 90.00 105 ALA A O 1
ATOM 837 N N . ALA A 1 106 ? 6.063 6.100 -1.264 1.00 88.31 106 ALA A N 1
ATOM 838 C CA . ALA A 1 106 ? 7.071 5.295 -0.573 1.00 88.31 106 ALA A CA 1
ATOM 839 C C . ALA A 1 106 ? 8.138 4.749 -1.538 1.00 88.31 106 ALA A C 1
ATOM 841 O O . ALA A 1 106 ? 9.329 4.869 -1.255 1.00 88.31 106 ALA A O 1
ATOM 842 N N . LEU A 1 107 ? 7.733 4.240 -2.708 1.00 87.12 107 LEU A N 1
ATOM 843 C CA . LEU A 1 107 ? 8.656 3.725 -3.733 1.00 87.12 107 LEU A CA 1
ATOM 844 C C . LEU A 1 107 ? 9.581 4.806 -4.297 1.00 87.12 107 LEU A C 1
ATOM 846 O O . LEU A 1 107 ? 10.750 4.551 -4.571 1.00 87.12 107 LEU A O 1
ATOM 850 N N . ARG A 1 108 ? 9.074 6.033 -4.450 1.00 84.81 108 ARG A N 1
ATOM 851 C CA . ARG A 1 108 ? 9.851 7.176 -4.954 1.00 84.81 108 ARG A CA 1
ATOM 852 C C . ARG A 1 108 ? 10.738 7.831 -3.890 1.00 84.81 108 ARG A C 1
ATOM 854 O O . ARG A 1 108 ? 11.399 8.820 -4.192 1.00 84.81 108 ARG A O 1
ATOM 861 N N . GLY A 1 109 ? 10.730 7.333 -2.651 1.00 77.62 109 GLY A N 1
ATOM 862 C CA . GLY A 1 109 ? 11.450 7.951 -1.536 1.00 77.62 109 GLY A CA 1
ATOM 863 C C . GLY A 1 109 ? 10.884 9.315 -1.120 1.00 77.62 109 GLY A C 1
ATOM 864 O O . GLY A 1 109 ? 11.563 10.088 -0.442 1.00 77.62 109 GLY A O 1
ATOM 865 N N . ASN A 1 110 ? 9.645 9.630 -1.510 1.00 83.00 110 ASN A N 1
ATOM 866 C CA . ASN A 1 110 ? 8.980 10.855 -1.087 1.00 83.00 110 ASN A CA 1
ATOM 867 C C . ASN A 1 110 ? 8.569 10.707 0.379 1.00 83.00 110 ASN A C 1
ATOM 869 O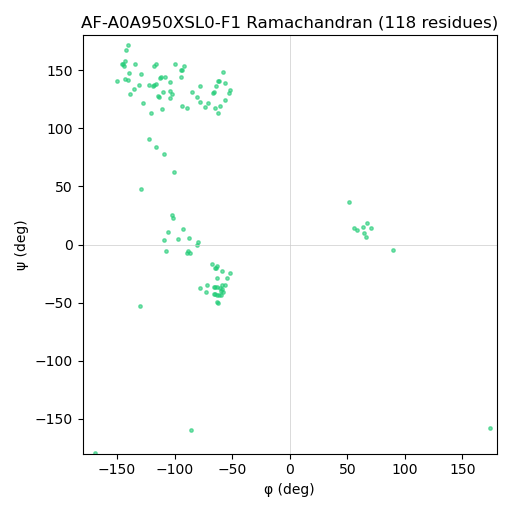 O . ASN A 1 110 ? 7.770 9.839 0.723 1.00 83.00 110 ASN A O 1
ATOM 873 N N . SER A 1 111 ? 9.105 11.565 1.246 1.00 79.44 111 SER A N 1
ATOM 874 C CA . SER A 1 111 ? 8.788 11.519 2.673 1.00 79.44 111 SER A CA 1
ATOM 875 C C . SER A 1 111 ? 7.310 11.838 2.916 1.00 79.44 111 SER A C 1
ATOM 877 O O . SER A 1 111 ? 6.852 12.944 2.622 1.00 79.44 111 SER A O 1
ATOM 879 N N . LEU A 1 112 ? 6.567 10.873 3.460 1.00 86.00 112 LEU A N 1
ATOM 880 C CA . LEU A 1 112 ? 5.218 11.082 3.979 1.00 86.00 112 LEU A CA 1
ATOM 881 C C . LEU A 1 112 ? 5.274 11.384 5.489 1.00 86.00 112 LEU A C 1
ATOM 883 O O . LEU A 1 112 ? 6.168 10.888 6.183 1.00 86.00 112 LEU A O 1
ATOM 887 N N . PRO A 1 113 ? 4.323 12.164 6.037 1.00 86.56 113 PRO A N 1
ATOM 888 C CA . PRO A 1 113 ? 4.216 12.356 7.481 1.00 86.56 113 PRO A CA 1
ATOM 889 C C . PRO A 1 113 ? 4.158 11.014 8.226 1.00 86.56 113 PRO A C 1
ATOM 891 O O . PRO A 1 113 ? 3.388 10.133 7.854 1.00 86.56 113 PRO A O 1
ATOM 894 N N . GLY A 1 114 ? 4.986 10.850 9.264 1.00 86.44 114 GLY A N 1
ATOM 895 C CA . GLY A 1 114 ? 5.031 9.614 10.059 1.00 86.44 114 GLY A CA 1
ATOM 896 C C . GLY A 1 114 ? 5.633 8.402 9.335 1.00 86.44 114 GLY A C 1
ATOM 897 O O . GLY A 1 114 ? 5.470 7.273 9.798 1.00 86.44 114 GLY A O 1
ATOM 898 N N . MET A 1 115 ? 6.310 8.604 8.198 1.00 92.75 115 MET A N 1
ATOM 899 C CA . MET A 1 115 ? 6.932 7.518 7.447 1.00 92.75 115 MET A CA 1
ATOM 900 C C . MET A 1 115 ? 8.330 7.178 7.970 1.00 92.75 115 MET A C 1
ATOM 902 O O . MET A 1 115 ? 9.187 8.046 8.120 1.00 92.75 115 MET A O 1
ATOM 906 N N . THR A 1 116 ? 8.579 5.888 8.183 1.00 93.12 116 THR A N 1
ATOM 907 C CA . THR A 1 116 ? 9.917 5.310 8.386 1.00 93.12 116 THR A CA 1
ATOM 908 C C . THR A 1 116 ? 10.171 4.302 7.276 1.00 93.12 116 THR A C 1
ATOM 910 O O . THR A 1 116 ? 9.273 3.526 6.963 1.00 93.12 116 THR A O 1
ATOM 913 N N . TRP A 1 117 ? 11.361 4.287 6.680 1.00 91.81 117 TRP A N 1
ATOM 914 C CA . TRP A 1 117 ? 11.668 3.403 5.555 1.00 91.81 117 TRP A CA 1
ATOM 915 C C . TRP A 1 117 ? 13.100 2.875 5.618 1.00 91.81 117 TRP A C 1
ATOM 917 O O . TRP A 1 117 ? 13.965 3.474 6.260 1.00 91.81 117 TRP A O 1
ATOM 927 N N . GLN A 1 118 ? 13.334 1.749 4.948 1.00 90.25 118 GLN A N 1
ATOM 928 C CA . GLN A 1 118 ? 14.644 1.126 4.813 1.00 90.25 118 GLN A CA 1
ATOM 929 C C . GLN A 1 118 ? 14.734 0.360 3.490 1.00 90.25 118 GLN A C 1
ATOM 931 O O . GLN A 1 118 ? 13.785 -0.309 3.086 1.00 90.25 118 GLN A O 1
ATOM 936 N N . THR A 1 119 ? 15.897 0.440 2.847 1.00 87.31 119 THR A N 1
ATOM 937 C CA . THR A 1 119 ? 16.281 -0.356 1.671 1.00 87.31 119 THR A CA 1
ATOM 938 C C . THR A 1 119 ? 17.464 -1.257 2.014 1.00 87.31 119 THR A C 1
ATOM 940 O O . THR A 1 119 ? 18.207 -0.963 2.959 1.00 87.31 119 THR A O 1
ATOM 943 N N . TYR A 1 120 ? 17.606 -2.355 1.276 1.00 77.88 120 TYR A N 1
ATOM 944 C CA . TYR A 1 120 ? 18.682 -3.340 1.389 1.00 77.88 120 TYR A CA 1
ATOM 945 C C . TYR A 1 120 ? 19.314 -3.596 0.030 1.00 77.88 120 TYR A C 1
ATOM 947 O O . TYR A 1 120 ? 18.555 -3.572 -0.967 1.00 77.88 120 TYR A O 1
#

Nearest PDB structures (foldseek):
  3ec5-assembly1_A  TM=3.861E-01  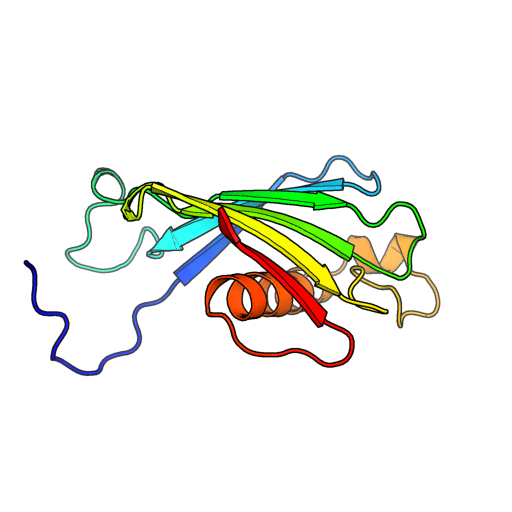e=2.169E+00  Borreliella burgdorferi
  6idc-assembly1_A-2  TM=3.465E-01  e=3.933E+00  Borreliella burgdorferi
  2ol6-assembly1_O  TM=2.639E-01  e=4.702E+00  Borreliella burgdorferi

Mean predicted aligned error: 6.53 Å

Secondary structure (DSSP, 8-state):
-----S-PPPPEEEEEEE-SSSEEEEEEEE-TT-TT--GGG----EEEEE-TTSS-EEEEEEEGGGTEEEEEEETT-STTTTSSSHHHHTTSHHHHHHHHHHHHHHHTTPPPTTEEEEE-

Sequence (120 aa):
MYDTDDGEPVPMEIEFTWDGGTTATWAQDIWWNTPNQSPASSAPPYGWASWRNRKDVLIAYELPDLDVNGWARIEGGAPASDKDDPDDAMYEPETWVEFGKKIVAALRGNSLPGMTWQTY

Foldseek 3Di:
DDDPPPPDDFDKDKDWDDDLDQKIKIWIDGPCPGPPDDSVPDPIKIWMWGDPVLAKIKTWIADPVVRKTKIKIAGSLGQQSVPPDSSVSVPPPVSVVSSVVVVVCVVVVNDDVRMDMDMD

pLDDT: mean 85.91, std 14.69, range [37.41, 98.12]